Protein AF-A0A2V6K6H5-F1 (afdb_monomer)

Mean predicted aligned error: 18.15 Å

Solvent-accessible surface area (backbone atoms only — not comparable to full-atom values): 6017 Å² total; per-residue (Å²): 111,73,67,62,56,56,56,57,53,74,76,43,90,69,55,68,67,60,56,49,52,54,53,47,55,53,52,57,56,66,67,62,65,74,77,68,77,75,85,66,94,68,82,79,6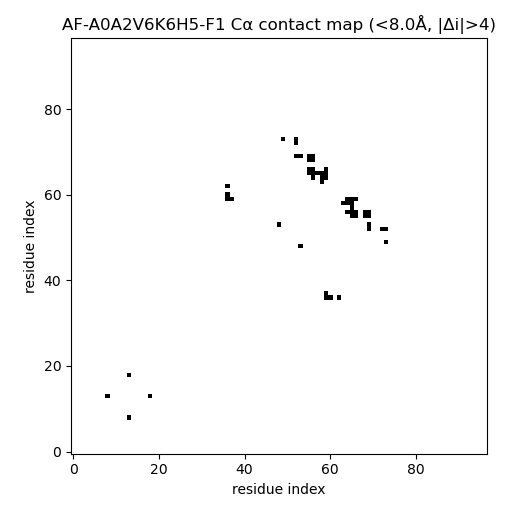8,92,54,98,67,63,73,86,48,56,68,40,44,58,38,42,82,78,74,47,63,10,66,60,51,29,55,51,50,53,51,51,50,54,53,50,54,52,50,50,51,54,51,49,53,57,60,72,61,51,84,91,125

Structure (mmCIF, N/CA/C/O backbone):
data_AF-A0A2V6K6H5-F1
#
_entry.id   AF-A0A2V6K6H5-F1
#
loop_
_atom_site.group_PDB
_atom_site.id
_atom_site.type_symbol
_atom_site.label_atom_id
_atom_site.label_alt_id
_atom_site.label_comp_id
_atom_site.label_asym_id
_atom_site.label_entity_id
_atom_site.label_seq_id
_atom_site.pdbx_PDB_ins_code
_atom_site.Cartn_x
_atom_site.Cartn_y
_atom_site.Cartn_z
_atom_site.occupancy
_atom_site.B_iso_or_equiv
_atom_site.auth_seq_id
_atom_site.auth_comp_id
_atom_site.auth_asym_id
_atom_site.auth_atom_id
_atom_site.pdbx_PDB_model_num
ATOM 1 N N . MET A 1 1 ? 31.851 15.303 -32.098 1.00 52.19 1 MET A N 1
ATOM 2 C CA . MET A 1 1 ? 32.358 13.975 -31.676 1.00 52.19 1 MET A CA 1
ATOM 3 C C . MET A 1 1 ? 31.629 12.816 -32.350 1.00 52.19 1 MET A C 1
ATOM 5 O O . MET A 1 1 ? 32.297 12.043 -33.018 1.00 52.19 1 MET A O 1
ATOM 9 N N . ALA A 1 2 ? 30.293 12.725 -32.281 1.00 53.09 2 ALA A N 1
ATOM 10 C CA . ALA A 1 2 ? 29.533 11.664 -32.967 1.00 53.09 2 ALA A CA 1
ATOM 11 C C . ALA A 1 2 ? 29.748 11.628 -34.497 1.00 53.09 2 ALA A C 1
ATOM 13 O O . ALA A 1 2 ? 29.896 10.561 -35.083 1.00 53.09 2 ALA A O 1
ATOM 14 N N . TYR A 1 3 ? 29.850 12.801 -35.129 1.00 56.53 3 TYR A N 1
ATOM 15 C CA . TYR A 1 3 ? 30.045 12.918 -36.578 1.00 56.53 3 TYR A CA 1
ATOM 16 C C . TYR A 1 3 ? 31.408 12.381 -37.052 1.00 56.53 3 TYR A C 1
ATOM 18 O O . TYR A 1 3 ? 31.486 11.687 -38.059 1.00 56.53 3 TYR A O 1
ATOM 26 N N . LEU A 1 4 ? 32.480 12.624 -36.286 1.00 56.84 4 LEU A N 1
ATOM 27 C CA . LEU A 1 4 ? 33.817 12.092 -36.587 1.00 56.84 4 LEU A CA 1
ATOM 28 C C . LEU A 1 4 ? 33.863 10.559 -36.456 1.00 56.84 4 LEU A C 1
ATOM 30 O O . LEU A 1 4 ? 34.566 9.890 -37.209 1.00 56.84 4 LEU A O 1
ATOM 34 N N . PHE A 1 5 ? 33.101 10.014 -35.505 1.00 58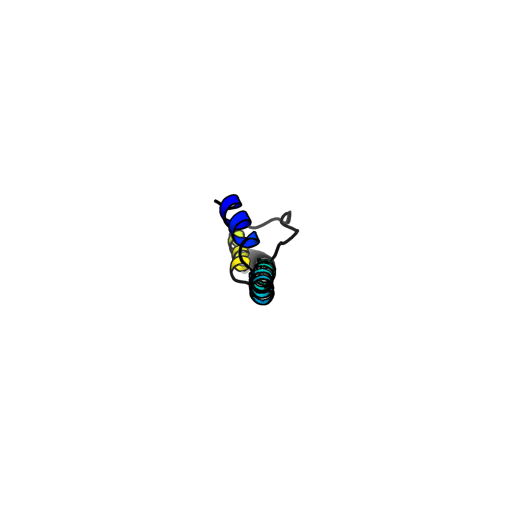.84 5 PHE A N 1
ATOM 35 C CA . PHE A 1 5 ? 33.008 8.576 -35.258 1.00 58.84 5 PHE A CA 1
ATOM 36 C C . PHE A 1 5 ? 32.303 7.848 -36.413 1.00 58.84 5 PHE A C 1
ATOM 38 O O . PHE A 1 5 ? 32.756 6.792 -36.844 1.00 58.84 5 PHE A O 1
ATOM 45 N N . LEU A 1 6 ? 31.242 8.454 -36.961 1.00 56.78 6 LEU A N 1
ATOM 46 C CA . LEU A 1 6 ? 30.507 7.934 -38.118 1.00 56.78 6 LEU A CA 1
ATOM 47 C C . LEU A 1 6 ? 31.359 7.919 -39.396 1.00 56.78 6 LEU A C 1
ATOM 49 O O . LEU A 1 6 ? 31.355 6.925 -40.118 1.00 56.78 6 LEU A O 1
ATOM 53 N N . VAL A 1 7 ? 32.132 8.980 -39.650 1.00 57.69 7 VAL A N 1
ATOM 54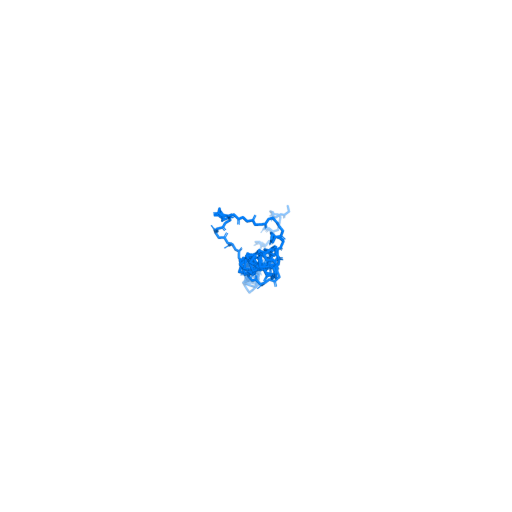 C CA . VAL A 1 7 ? 32.958 9.094 -40.867 1.00 57.69 7 VAL A CA 1
ATOM 55 C C . VAL A 1 7 ? 34.097 8.065 -40.887 1.00 57.69 7 VAL A C 1
ATOM 57 O O . VAL A 1 7 ? 34.310 7.418 -41.910 1.00 57.69 7 VAL A O 1
ATOM 60 N N . ARG A 1 8 ? 34.791 7.823 -39.761 1.00 56.28 8 ARG A N 1
ATOM 61 C CA . ARG A 1 8 ? 35.871 6.808 -39.713 1.00 56.28 8 ARG A CA 1
ATOM 62 C C . ARG A 1 8 ? 35.369 5.368 -39.840 1.00 56.28 8 ARG A C 1
ATOM 64 O O . ARG A 1 8 ? 36.119 4.502 -40.289 1.00 56.28 8 ARG A O 1
ATOM 71 N N . PHE A 1 9 ? 34.119 5.112 -39.458 1.00 55.34 9 PHE A N 1
ATOM 72 C CA . PHE A 1 9 ? 33.501 3.790 -39.551 1.00 55.34 9 PHE A CA 1
ATOM 73 C C . PHE A 1 9 ? 33.222 3.375 -41.004 1.00 55.34 9 PHE A C 1
ATOM 75 O O . PHE A 1 9 ? 33.283 2.193 -41.317 1.00 55.34 9 PHE A O 1
ATOM 82 N N . MET A 1 10 ? 32.960 4.335 -41.901 1.00 57.16 10 MET A N 1
ATOM 83 C CA . MET A 1 10 ? 32.725 4.065 -43.328 1.00 57.16 10 MET A CA 1
ATOM 84 C C . MET A 1 10 ? 34.008 3.746 -44.112 1.00 57.16 10 MET A C 1
ATOM 86 O O . MET A 1 10 ? 33.943 3.038 -45.113 1.00 57.16 10 MET A O 1
ATOM 90 N N . GLU A 1 11 ? 35.172 4.232 -43.667 1.00 59.47 11 GLU A N 1
ATOM 91 C CA . GLU A 1 11 ? 36.468 3.917 -44.296 1.00 59.47 11 GLU A CA 1
ATOM 92 C C . GLU A 1 11 ? 37.036 2.559 -43.867 1.00 59.47 11 GLU A C 1
ATOM 94 O O . GLU A 1 11 ? 37.857 1.961 -44.565 1.00 59.47 11 GLU A O 1
ATOM 99 N N . THR A 1 12 ? 36.611 2.048 -42.712 1.00 60.81 12 THR A N 1
ATOM 100 C CA . THR A 1 12 ? 37.066 0.757 -42.202 1.00 60.81 12 THR A CA 1
ATOM 101 C C . THR A 1 12 ? 36.106 -0.340 -42.645 1.00 60.81 12 THR A C 1
ATOM 103 O O . THR A 1 12 ? 34.895 -0.230 -42.488 1.00 60.81 12 THR A O 1
ATOM 106 N N . LYS A 1 13 ? 36.638 -1.443 -43.188 1.00 68.38 13 LYS A N 1
ATOM 107 C CA . LYS A 1 13 ? 35.869 -2.672 -43.450 1.00 68.38 13 LYS A CA 1
ATOM 108 C C . LYS A 1 13 ? 35.505 -3.321 -42.117 1.00 68.38 13 LYS A C 1
ATOM 110 O O . LYS A 1 13 ? 36.093 -4.324 -41.719 1.00 68.38 13 LYS A O 1
ATOM 115 N N . VAL A 1 14 ? 34.585 -2.701 -41.386 1.00 65.94 14 VAL A N 1
ATOM 116 C CA . VAL A 1 14 ? 34.131 -3.214 -40.104 1.00 65.94 14 VAL A CA 1
ATOM 117 C C . VAL A 1 14 ? 33.401 -4.525 -40.380 1.00 65.94 14 VAL A C 1
ATOM 119 O O . VAL A 1 14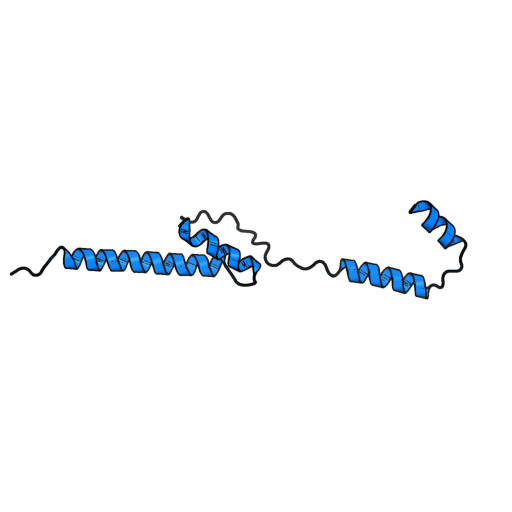 ? 32.455 -4.548 -41.172 1.00 65.94 14 VAL A O 1
ATOM 122 N N . PRO A 1 15 ? 33.838 -5.643 -39.778 1.00 76.12 15 PRO A N 1
ATOM 123 C CA . PRO A 1 15 ? 33.204 -6.920 -40.031 1.00 76.12 15 PRO A CA 1
ATOM 124 C C . PRO A 1 15 ? 31.752 -6.843 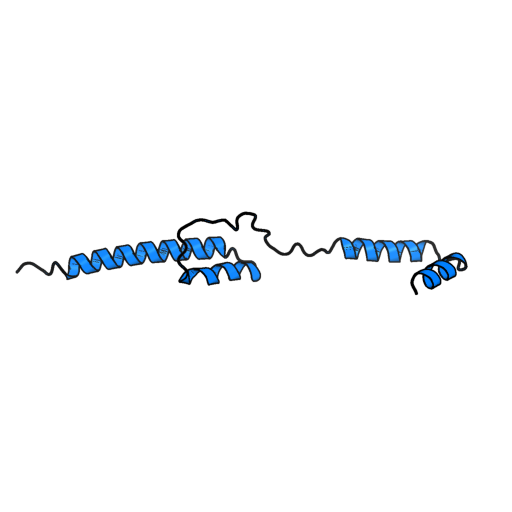-39.566 1.00 76.12 15 PRO A C 1
ATOM 126 O O . PRO A 1 15 ? 31.470 -6.402 -38.452 1.00 76.12 15 PRO A O 1
ATOM 129 N N . LEU A 1 16 ? 30.833 -7.324 -40.404 1.00 73.50 16 LEU A N 1
ATOM 130 C CA . LEU A 1 16 ? 29.388 -7.329 -40.140 1.00 73.50 16 LEU A CA 1
ATOM 131 C C . LEU A 1 16 ? 29.043 -7.920 -38.760 1.00 73.50 16 LEU A C 1
ATOM 133 O O . LEU A 1 16 ? 28.099 -7.489 -38.105 1.00 73.50 16 LEU A O 1
ATOM 137 N N . ARG A 1 17 ? 29.864 -8.864 -38.280 1.00 76.44 17 ARG A N 1
ATOM 138 C CA . ARG A 1 17 ? 29.757 -9.449 -36.937 1.00 76.44 17 ARG A CA 1
ATOM 139 C C . ARG A 1 17 ? 29.908 -8.419 -35.816 1.00 76.44 17 ARG A C 1
ATOM 141 O O . ARG A 1 17 ? 29.172 -8.496 -34.842 1.00 76.44 17 ARG A O 1
ATOM 148 N N . LEU A 1 18 ? 30.819 -7.454 -35.946 1.00 79.44 18 LEU A N 1
ATOM 149 C CA . LEU A 1 18 ? 31.019 -6.406 -34.942 1.00 79.44 18 LEU A CA 1
ATOM 150 C C . LEU A 1 18 ? 29.799 -5.478 -34.876 1.00 79.44 18 LEU A C 1
ATOM 152 O O . LEU A 1 18 ? 29.322 -5.169 -33.789 1.00 79.44 18 LEU A O 1
ATOM 156 N N . VAL A 1 19 ? 29.253 -5.103 -36.037 1.00 81.19 19 VAL A N 1
ATOM 157 C CA . VAL A 1 19 ? 28.016 -4.309 -36.133 1.00 81.19 19 VAL A CA 1
ATOM 158 C C . VAL A 1 19 ? 26.856 -5.048 -35.467 1.00 81.19 19 VAL A C 1
ATOM 160 O O . VAL A 1 19 ? 26.146 -4.466 -34.651 1.00 81.19 19 VAL A O 1
ATOM 163 N N . ALA A 1 20 ? 26.699 -6.343 -35.759 1.00 82.31 20 ALA A N 1
ATOM 164 C CA . ALA A 1 20 ? 25.645 -7.171 -35.181 1.00 82.31 20 ALA A CA 1
ATOM 165 C C . ALA A 1 20 ? 25.755 -7.278 -33.652 1.00 82.31 20 ALA A C 1
ATOM 167 O O . ALA A 1 20 ? 24.739 -7.195 -32.964 1.00 82.31 20 ALA A O 1
ATOM 168 N N . VAL A 1 21 ? 26.970 -7.412 -33.108 1.00 86.62 21 VAL A N 1
ATOM 169 C CA . VAL A 1 21 ? 27.200 -7.458 -31.655 1.00 86.62 21 VAL A CA 1
ATOM 170 C C . VAL A 1 21 ? 26.836 -6.128 -30.999 1.00 86.62 21 VAL A C 1
ATOM 172 O O . VAL A 1 21 ? 26.091 -6.135 -30.025 1.00 86.62 21 VAL A O 1
ATOM 175 N N . ILE A 1 22 ? 27.294 -4.996 -31.545 1.00 84.38 22 ILE 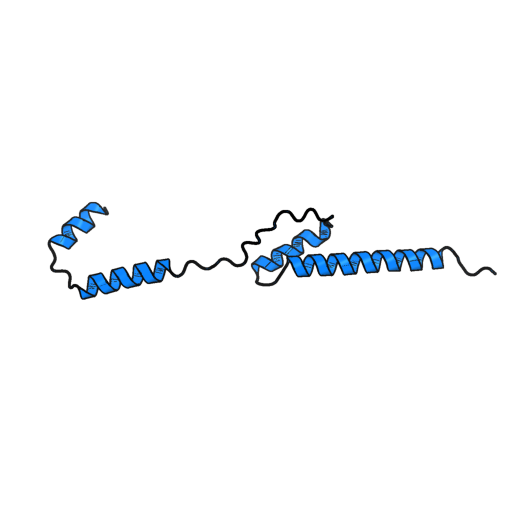A N 1
ATOM 176 C CA . ILE A 1 22 ? 26.988 -3.661 -31.002 1.00 84.38 22 ILE A CA 1
ATOM 177 C C . ILE A 1 22 ? 25.481 -3.383 -31.058 1.00 84.38 22 ILE A C 1
ATOM 179 O O . ILE A 1 22 ? 24.892 -2.888 -30.103 1.00 84.38 22 ILE A O 1
ATOM 183 N N . PHE A 1 23 ? 24.832 -3.726 -32.169 1.00 80.81 23 PHE A N 1
ATOM 184 C CA . PHE A 1 23 ? 23.396 -3.521 -32.311 1.00 80.81 23 PHE A CA 1
ATOM 185 C C . PHE A 1 23 ? 22.600 -4.404 -31.343 1.00 80.81 23 PHE A C 1
ATOM 187 O O . PHE A 1 23 ? 21.657 -3.937 -30.707 1.00 80.81 23 PHE A O 1
ATOM 194 N N . SER A 1 24 ? 23.030 -5.657 -31.165 1.00 79.62 24 SER A N 1
ATOM 195 C CA . SER A 1 24 ? 22.433 -6.572 -30.192 1.00 79.62 24 SER A CA 1
ATOM 196 C C . SER A 1 24 ? 22.584 -6.039 -28.769 1.00 79.62 24 SER A C 1
ATOM 198 O O . SER A 1 24 ? 21.602 -5.985 -28.041 1.00 79.62 24 SER A O 1
ATOM 200 N N . THR A 1 25 ? 23.769 -5.579 -28.358 1.00 78.81 25 THR A N 1
ATOM 201 C CA . THR A 1 25 ? 23.973 -5.059 -26.995 1.00 78.81 25 THR A CA 1
ATOM 202 C C . THR A 1 25 ? 23.151 -3.800 -26.720 1.00 78.81 25 THR A C 1
ATOM 204 O O . THR A 1 25 ? 22.593 -3.672 -25.631 1.00 78.81 25 THR A O 1
ATOM 207 N N . VAL A 1 26 ? 22.997 -2.907 -27.704 1.00 79.12 26 VAL A N 1
ATOM 208 C CA . VAL A 1 26 ? 22.132 -1.720 -27.590 1.00 79.12 26 VAL A CA 1
ATOM 209 C C . VAL A 1 26 ? 20.653 -2.113 -27.482 1.00 79.12 26 VAL A C 1
ATOM 211 O O . VAL A 1 26 ? 19.953 -1.616 -26.598 1.00 79.12 26 VAL A O 1
ATOM 214 N N . LEU A 1 27 ? 20.177 -3.045 -28.316 1.00 74.38 27 LEU A N 1
ATOM 215 C CA . LEU A 1 27 ? 18.799 -3.545 -28.250 1.00 74.38 27 LEU A CA 1
ATOM 216 C C . LEU A 1 27 ? 18.506 -4.250 -26.921 1.00 74.38 27 LEU A C 1
ATOM 218 O O . LEU A 1 27 ? 17.498 -3.947 -26.281 1.00 74.38 27 LEU A O 1
ATOM 222 N N . LEU A 1 28 ? 19.401 -5.131 -26.463 1.00 70.81 28 LEU A N 1
ATOM 223 C CA . LEU A 1 28 ? 19.268 -5.801 -25.168 1.00 70.81 28 LEU A CA 1
ATOM 224 C C . LEU A 1 28 ? 19.286 -4.797 -24.003 1.00 70.81 28 LEU A C 1
ATOM 226 O O . LEU A 1 28 ? 18.550 -4.978 -23.035 1.00 70.81 28 LEU A O 1
ATOM 230 N N . SER A 1 29 ? 20.063 -3.714 -24.103 1.00 64.12 29 SER A N 1
ATOM 231 C CA . SER A 1 29 ? 20.074 -2.647 -23.096 1.00 64.12 29 SER A CA 1
ATOM 232 C C . SER A 1 29 ? 18.755 -1.862 -23.061 1.00 64.12 29 SER A C 1
ATOM 234 O O . SER A 1 29 ? 18.271 -1.549 -21.974 1.00 64.12 29 SER A O 1
ATOM 236 N N . SER A 1 30 ? 18.115 -1.621 -24.213 1.00 61.25 30 SER A N 1
ATOM 237 C CA . SER A 1 30 ? 16.798 -0.960 -24.280 1.00 61.25 30 SER A CA 1
ATOM 238 C C . SER A 1 30 ? 15.639 -1.819 -23.746 1.00 61.25 30 SER A C 1
ATOM 240 O O . SER A 1 30 ? 14.640 -1.282 -23.271 1.00 61.25 30 SER A O 1
ATOM 242 N N . GLY A 1 31 ? 15.788 -3.151 -23.769 1.00 56.94 31 GLY A N 1
ATOM 243 C CA . GLY A 1 31 ? 14.804 -4.112 -23.253 1.00 56.94 31 GLY A CA 1
ATOM 244 C C . GLY A 1 31 ? 14.825 -4.295 -21.732 1.00 56.94 31 GLY A C 1
ATOM 245 O O . GLY A 1 31 ? 13.868 -4.815 -21.165 1.00 56.94 31 GLY A O 1
ATOM 246 N N . CYS A 1 32 ? 15.875 -3.822 -21.056 1.00 61.94 32 CYS A N 1
ATOM 247 C CA . CYS A 1 32 ? 15.964 -3.771 -19.598 1.00 61.94 32 CYS A CA 1
ATOM 248 C C . CYS A 1 32 ? 15.531 -2.395 -19.066 1.00 61.94 32 CYS A C 1
ATOM 250 O O . CYS A 1 32 ? 16.136 -1.846 -18.145 1.00 61.94 32 CYS A O 1
ATOM 252 N N . GLN A 1 33 ? 14.443 -1.828 -19.601 1.00 57.84 33 GLN A N 1
ATOM 253 C CA . GLN A 1 33 ? 13.662 -0.921 -18.769 1.00 57.84 33 GLN A CA 1
ATOM 254 C C . GLN A 1 33 ? 13.080 -1.763 -17.644 1.00 57.84 33 GLN A C 1
ATOM 256 O O . GLN A 1 33 ? 12.104 -2.495 -17.819 1.00 57.84 33 GLN A O 1
ATOM 261 N N . LYS A 1 34 ? 13.724 -1.676 -16.478 1.00 57.66 34 LYS A N 1
ATOM 262 C CA . LYS A 1 34 ? 13.143 -2.093 -15.211 1.00 57.66 34 LYS A CA 1
ATOM 263 C C . LYS A 1 34 ? 11.715 -1.559 -15.202 1.00 57.66 34 LYS A C 1
ATOM 265 O O . LYS A 1 34 ? 11.507 -0.348 -15.158 1.00 57.66 34 LYS A O 1
ATOM 270 N N . LYS A 1 35 ? 10.739 -2.467 -15.297 1.00 56.97 35 LYS A N 1
ATOM 271 C CA . LYS A 1 35 ? 9.363 -2.192 -14.897 1.00 56.97 35 LYS A CA 1
ATOM 272 C C . LYS A 1 35 ? 9.470 -1.798 -13.436 1.00 56.97 35 LYS A C 1
ATOM 274 O O . LYS A 1 35 ? 9.540 -2.658 -12.561 1.00 56.97 35 LYS A O 1
ATOM 279 N N . ASN A 1 36 ? 9.617 -0.501 -13.193 1.00 54.94 36 ASN A N 1
ATOM 280 C CA . ASN A 1 36 ? 9.459 0.045 -11.868 1.00 54.94 36 ASN A CA 1
ATOM 281 C C . ASN A 1 36 ? 8.081 -0.425 -11.420 1.00 54.94 36 ASN A C 1
ATOM 283 O O . ASN A 1 36 ? 7.088 -0.270 -12.136 1.00 54.94 36 ASN A O 1
ATOM 287 N N . ALA A 1 37 ? 8.092 -1.155 -10.315 1.00 55.50 37 ALA A N 1
ATOM 288 C CA . ALA A 1 37 ? 6.916 -1.747 -9.734 1.00 55.50 37 ALA A CA 1
ATOM 289 C C . ALA A 1 37 ? 5.811 -0.686 -9.604 1.00 55.50 37 ALA A C 1
ATOM 291 O O . ALA A 1 37 ? 6.073 0.452 -9.223 1.00 55.50 37 ALA A O 1
ATOM 292 N N . ALA A 1 38 ? 4.596 -1.103 -9.958 1.00 56.22 38 ALA A N 1
ATOM 293 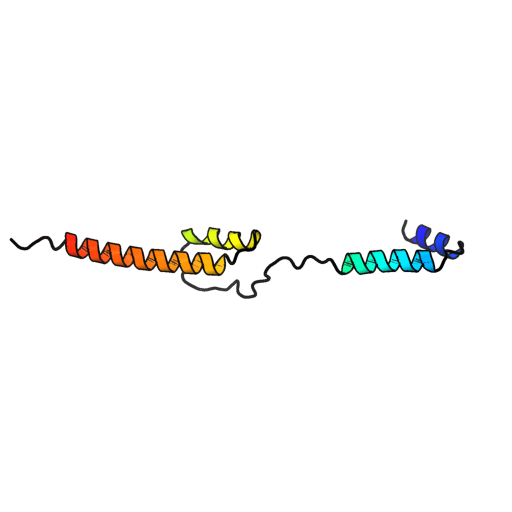C CA . ALA A 1 38 ? 3.328 -0.437 -9.689 1.00 56.22 38 ALA A CA 1
ATOM 294 C C . ALA A 1 38 ? 3.224 1.047 -10.103 1.00 56.22 38 ALA A C 1
ATOM 296 O O . ALA A 1 38 ? 3.173 1.948 -9.271 1.00 56.22 38 ALA A O 1
ATOM 297 N N . THR A 1 39 ? 2.981 1.302 -11.393 1.00 48.59 39 THR A N 1
ATOM 298 C CA . THR A 1 39 ? 2.017 2.361 -11.731 1.00 48.59 39 THR A CA 1
ATOM 299 C C . THR A 1 39 ? 0.670 1.926 -11.155 1.00 48.59 39 THR A C 1
ATOM 301 O O . THR A 1 39 ? 0.004 1.068 -11.727 1.00 48.59 39 THR A O 1
ATOM 304 N N . ASN A 1 40 ? 0.300 2.461 -9.991 1.00 51.72 40 ASN A N 1
ATOM 305 C CA . ASN A 1 40 ? -1.066 2.399 -9.484 1.00 51.72 40 ASN A CA 1
ATOM 306 C C . ASN A 1 40 ? -1.869 3.494 -10.214 1.00 51.72 40 ASN A C 1
ATOM 308 O O . ASN A 1 40 ? -1.646 4.671 -9.932 1.00 51.72 40 ASN A O 1
ATOM 312 N N . PRO A 1 41 ? -2.774 3.159 -11.154 1.00 49.75 41 PRO A N 1
ATOM 313 C CA . PRO A 1 41 ? -3.563 4.157 -11.876 1.00 49.75 41 PRO A CA 1
ATOM 314 C C . PRO A 1 41 ? -4.659 4.811 -11.011 1.00 49.75 41 PRO A C 1
ATOM 316 O O . PRO A 1 41 ? -5.467 5.566 -11.532 1.00 49.75 41 PRO A O 1
ATOM 319 N N . ASN A 1 42 ? -4.695 4.549 -9.700 1.00 47.31 42 ASN A N 1
ATOM 320 C CA . ASN A 1 42 ? -5.661 5.109 -8.760 1.00 47.31 42 ASN A CA 1
ATOM 321 C C . ASN A 1 42 ? -4.942 5.786 -7.581 1.00 47.31 42 ASN A C 1
ATOM 323 O O . ASN A 1 42 ? -4.943 5.284 -6.457 1.00 47.31 42 ASN A O 1
ATOM 327 N N . SER A 1 43 ? -4.326 6.947 -7.821 1.00 50.56 43 SER A N 1
ATOM 328 C CA . SER A 1 43 ? -3.934 7.856 -6.731 1.00 50.56 43 SER A CA 1
ATOM 329 C C . SER A 1 43 ? -5.116 8.677 -6.194 1.00 50.56 43 SER A C 1
ATOM 331 O O . SER A 1 43 ? -5.009 9.270 -5.123 1.00 50.56 43 SER A O 1
ATOM 333 N N . GLU A 1 44 ? -6.275 8.651 -6.857 1.00 48.03 44 GLU A N 1
ATOM 334 C CA . GLU A 1 44 ? -7.512 9.250 -6.351 1.00 48.03 44 GLU A CA 1
ATOM 335 C C . GLU A 1 44 ? -8.326 8.263 -5.501 1.00 48.03 44 GLU A C 1
ATOM 337 O O . GLU A 1 44 ? -9.499 7.998 -5.757 1.00 48.03 44 GLU A O 1
ATOM 342 N N . SER A 1 45 ? -7.744 7.730 -4.421 1.00 44.91 45 SER A N 1
ATOM 343 C CA . SER A 1 45 ? -8.590 7.225 -3.336 1.00 44.91 45 SER A CA 1
ATOM 344 C C . SER A 1 45 ? -9.052 8.416 -2.496 1.00 44.91 45 SER A C 1
ATOM 346 O O . SER A 1 45 ? -8.474 8.714 -1.450 1.00 44.91 45 SER A O 1
ATOM 348 N N . LYS A 1 46 ? -10.119 9.088 -2.945 1.00 46.09 46 LYS A N 1
ATOM 349 C CA . LYS A 1 46 ? -11.063 9.786 -2.057 1.00 46.09 46 LYS A CA 1
ATOM 350 C C . LYS A 1 46 ? -11.715 8.742 -1.138 1.00 46.09 46 LYS A C 1
ATOM 352 O O . LYS A 1 46 ? -12.876 8.390 -1.284 1.00 46.09 46 LYS A O 1
ATOM 357 N N . SER A 1 47 ? -10.944 8.172 -0.228 1.00 49.88 47 SER A N 1
ATOM 358 C CA . SER A 1 47 ? -11.466 7.474 0.939 1.00 49.88 47 SER A CA 1
ATOM 359 C C . SER A 1 47 ? -10.929 8.241 2.124 1.00 49.88 47 SER A C 1
ATOM 361 O O . SER A 1 47 ? -9.736 8.538 2.130 1.00 49.88 47 SER A O 1
ATOM 363 N N . GLU A 1 48 ? -11.785 8.601 3.073 1.00 54.34 48 GLU A N 1
ATOM 364 C CA . GLU A 1 48 ? -11.411 9.150 4.378 1.00 54.34 48 GLU A CA 1
ATOM 365 C C . GLU A 1 48 ? -10.166 8.426 4.898 1.00 54.34 48 GLU A C 1
ATOM 367 O O . GLU A 1 48 ? -10.219 7.273 5.316 1.00 54.34 48 GLU A O 1
ATOM 372 N N . THR A 1 49 ? -9.001 9.046 4.727 1.00 57.59 49 THR A N 1
ATOM 373 C CA . THR A 1 49 ? -7.728 8.377 4.978 1.00 57.59 49 THR A CA 1
ATOM 374 C C . THR A 1 49 ? -7.214 8.910 6.298 1.00 57.59 49 THR A C 1
ATOM 376 O O . THR A 1 49 ? -6.932 10.104 6.407 1.00 57.59 49 THR A O 1
ATOM 379 N N . HIS A 1 50 ? -7.045 8.034 7.288 1.00 69.12 50 HIS A N 1
ATOM 380 C CA . HIS A 1 50 ? -6.309 8.389 8.493 1.00 69.12 50 HIS A CA 1
ATOM 381 C C . HIS A 1 50 ? -4.870 8.750 8.110 1.00 69.12 50 HIS A C 1
ATOM 383 O O . HIS A 1 50 ? -4.109 7.914 7.627 1.00 69.12 50 HIS A O 1
ATOM 389 N N . GLU A 1 51 ? -4.472 9.998 8.355 1.00 82.44 51 GLU A N 1
ATOM 390 C CA . GLU A 1 51 ? -3.128 10.492 8.025 1.00 82.44 51 GLU A CA 1
ATOM 391 C C . GLU A 1 51 ? -2.018 9.608 8.629 1.00 82.44 51 GLU A C 1
ATOM 393 O O . GLU A 1 51 ? -0.992 9.356 8.000 1.00 82.44 51 GLU A O 1
ATOM 398 N N . SER A 1 52 ? -2.287 9.034 9.805 1.00 87.31 52 SER A 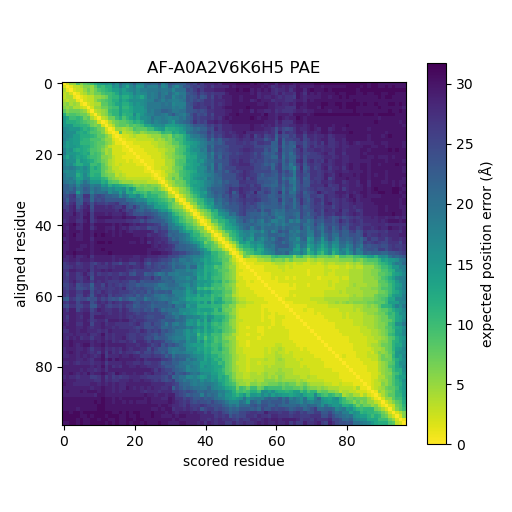N 1
ATOM 399 C CA . SER A 1 52 ? -1.391 8.134 10.536 1.00 87.31 52 SER A CA 1
ATOM 400 C C . SER A 1 52 ? -1.009 6.850 9.779 1.00 87.31 52 SER A C 1
ATOM 402 O O . SER A 1 52 ? 0.088 6.340 9.999 1.00 87.31 52 SER A O 1
ATOM 404 N N . THR A 1 53 ? -1.851 6.328 8.879 1.00 90.69 53 THR A N 1
ATOM 405 C CA . THR A 1 53 ? -1.572 5.092 8.113 1.00 90.69 53 THR A CA 1
ATOM 406 C C . THR A 1 53 ? -1.027 5.372 6.711 1.00 90.69 53 THR A C 1
ATOM 408 O O . THR A 1 53 ? -0.642 4.448 5.991 1.00 90.69 53 THR A O 1
ATOM 411 N N . LYS A 1 54 ? -0.897 6.651 6.324 1.00 89.44 54 LYS A N 1
ATOM 412 C CA . LYS A 1 54 ? -0.289 7.082 5.055 1.00 89.44 54 LYS A CA 1
ATOM 413 C C . LYS A 1 54 ? 1.112 6.491 4.812 1.00 89.44 54 LYS A C 1
ATOM 415 O O . LYS A 1 54 ? 1.335 6.059 3.678 1.00 89.44 54 LYS A O 1
ATOM 420 N N . PRO A 1 55 ? 2.018 6.391 5.811 1.00 93.50 55 PRO A N 1
ATOM 421 C CA . PRO A 1 55 ? 3.349 5.816 5.608 1.00 93.50 55 PRO A CA 1
ATOM 422 C C . PRO A 1 55 ? 3.347 4.347 5.161 1.00 93.50 55 PRO A C 1
ATOM 424 O O . PRO A 1 55 ? 4.299 3.919 4.519 1.00 93.50 55 PRO A O 1
ATOM 427 N N . LEU A 1 56 ? 2.280 3.577 5.421 1.00 93.06 56 LEU A N 1
ATOM 428 C CA . LEU A 1 56 ? 2.197 2.165 5.016 1.00 93.06 56 LEU A CA 1
ATOM 429 C C . LEU A 1 56 ? 2.183 1.971 3.495 1.00 93.06 56 LEU A C 1
ATOM 431 O O . LEU A 1 56 ? 2.578 0.913 3.014 1.00 93.06 56 LEU A O 1
ATOM 435 N N . GLN A 1 57 ? 1.801 2.995 2.725 1.00 91.69 57 GLN A N 1
ATOM 436 C CA . GLN A 1 57 ? 1.925 2.959 1.264 1.00 91.69 57 GLN A CA 1
ATOM 437 C C . GLN A 1 57 ? 3.385 2.895 0.801 1.00 91.69 57 GLN A C 1
ATOM 439 O O . GLN A 1 57 ? 3.657 2.351 -0.261 1.00 91.69 57 GLN A O 1
ATOM 444 N N . ALA A 1 58 ? 4.347 3.364 1.603 1.00 92.06 58 ALA A N 1
ATOM 445 C CA . ALA A 1 58 ? 5.763 3.266 1.254 1.00 92.06 58 ALA A CA 1
ATOM 446 C C . ALA A 1 58 ? 6.265 1.811 1.186 1.00 92.06 58 ALA A C 1
ATOM 448 O O . ALA A 1 58 ? 7.318 1.562 0.606 1.00 92.06 58 ALA A O 1
ATOM 449 N N . ALA A 1 59 ? 5.508 0.839 1.710 1.00 93.44 59 ALA A N 1
ATOM 450 C CA . ALA A 1 59 ? 5.811 -0.581 1.542 1.00 93.44 59 ALA A CA 1
ATOM 451 C C . ALA A 1 59 ? 5.762 -1.035 0.066 1.00 93.44 59 ALA A C 1
ATOM 453 O O . ALA A 1 59 ? 6.420 -2.017 -0.285 1.00 93.44 59 ALA A O 1
ATOM 454 N N . ASP A 1 60 ? 5.071 -0.284 -0.806 1.00 92.31 60 ASP A N 1
ATOM 455 C CA . ASP A 1 60 ? 5.104 -0.483 -2.263 1.00 92.31 60 ASP A CA 1
ATOM 456 C C . ASP A 1 60 ? 6.534 -0.350 -2.824 1.00 92.31 60 ASP A C 1
ATOM 458 O O . ASP A 1 60 ? 6.909 -1.060 -3.758 1.00 92.31 60 ASP A O 1
ATOM 462 N N . LEU A 1 61 ? 7.381 0.486 -2.206 1.00 93.06 61 LEU A N 1
ATOM 463 C CA . LEU A 1 61 ? 8.772 0.703 -2.631 1.00 93.06 61 LEU A CA 1
ATOM 464 C C . LEU A 1 61 ? 9.664 -0.525 -2.428 1.00 93.06 61 LEU A C 1
ATOM 466 O O . LEU A 1 61 ? 10.696 -0.651 -3.085 1.00 93.06 61 LEU A O 1
ATOM 470 N N . VAL A 1 62 ? 9.277 -1.419 -1.518 1.00 92.38 62 VAL A N 1
ATOM 471 C CA . VAL A 1 62 ? 10.033 -2.635 -1.190 1.00 92.38 62 VAL A CA 1
ATOM 472 C C . VAL A 1 62 ? 9.303 -3.910 -1.631 1.00 92.38 62 VAL A C 1
ATOM 474 O O . VAL A 1 62 ? 9.694 -5.008 -1.248 1.00 92.38 62 VAL A O 1
ATOM 477 N N . GLY A 1 63 ? 8.279 -3.773 -2.487 1.00 91.06 63 GLY A N 1
ATOM 478 C CA . GLY A 1 63 ? 7.624 -4.887 -3.182 1.00 91.06 63 GLY A CA 1
ATOM 479 C C . GLY A 1 63 ? 6.398 -5.488 -2.488 1.00 91.06 63 GLY A C 1
ATOM 480 O O . GLY A 1 63 ? 5.857 -6.475 -2.984 1.00 91.06 63 GLY A O 1
ATOM 481 N N . TYR A 1 64 ? 5.931 -4.912 -1.378 1.00 94.12 64 TYR A N 1
ATOM 482 C CA . TYR A 1 64 ? 4.644 -5.284 -0.775 1.00 94.12 64 TYR A CA 1
ATOM 483 C C . TYR A 1 64 ? 3.504 -4.460 -1.372 1.00 94.12 64 TYR A C 1
ATOM 485 O O . TYR A 1 64 ? 3.740 -3.488 -2.071 1.00 94.12 64 TYR A O 1
ATOM 493 N N . ASN A 1 65 ? 2.255 -4.826 -1.072 1.00 93.75 65 ASN A N 1
ATOM 494 C CA . ASN A 1 65 ? 1.091 -4.017 -1.434 1.00 93.75 65 ASN A CA 1
ATOM 495 C C . ASN A 1 65 ? 0.701 -3.089 -0.270 1.00 93.75 65 ASN A C 1
ATOM 497 O O . ASN A 1 65 ? -0.171 -3.407 0.544 1.00 93.75 65 ASN A O 1
ATOM 501 N N . GLY A 1 66 ? 1.358 -1.937 -0.192 1.00 93.75 66 GLY A N 1
ATOM 502 C CA . GLY A 1 66 ? 1.149 -0.891 0.805 1.00 93.75 66 GLY A CA 1
ATOM 503 C C . GLY A 1 66 ? -0.289 -0.373 0.861 1.00 93.75 66 GLY A C 1
ATOM 504 O O . GLY A 1 66 ? -0.781 -0.031 1.937 1.00 93.75 66 GLY A O 1
ATOM 505 N N . THR A 1 67 ? -1.020 -0.400 -0.257 1.00 92.00 67 THR A N 1
ATOM 506 C CA . THR A 1 67 ? -2.453 -0.055 -0.281 1.00 92.00 67 THR A CA 1
ATOM 507 C C . THR A 1 67 ? -3.298 -1.057 0.511 1.00 92.00 67 THR A C 1
ATOM 509 O O . THR A 1 67 ? -4.179 -0.656 1.276 1.00 92.00 67 THR A O 1
ATOM 512 N N . ILE A 1 68 ? -3.036 -2.359 0.353 1.00 94.38 68 ILE A N 1
ATOM 513 C CA . ILE A 1 68 ? -3.725 -3.415 1.108 1.00 94.38 68 ILE A CA 1
ATOM 514 C C . ILE A 1 68 ? -3.333 -3.367 2.585 1.00 94.38 68 ILE A C 1
ATOM 516 O O . ILE A 1 68 ? -4.213 -3.475 3.442 1.00 94.38 68 ILE A O 1
ATOM 520 N N . LEU A 1 69 ? -2.049 -3.139 2.890 1.00 93.94 69 LEU A N 1
ATOM 521 C CA . LEU A 1 69 ? -1.583 -2.954 4.267 1.00 93.94 69 LEU A CA 1
ATOM 522 C C . LEU A 1 69 ? -2.318 -1.789 4.937 1.00 93.94 69 LEU A C 1
ATOM 524 O O . LEU A 1 69 ? -2.900 -1.971 6.004 1.00 93.94 69 LEU A O 1
ATOM 528 N N . ARG A 1 70 ? -2.361 -0.623 4.281 1.00 92.50 70 ARG A N 1
ATOM 529 C CA . ARG A 1 70 ? -3.054 0.568 4.787 1.00 92.50 70 ARG A CA 1
ATOM 530 C C . ARG A 1 70 ? -4.527 0.280 5.090 1.00 92.50 70 ARG A C 1
ATOM 532 O O . ARG A 1 70 ? -4.947 0.449 6.229 1.00 92.50 70 ARG A O 1
ATOM 539 N N . LYS A 1 71 ? -5.280 -0.256 4.118 1.00 92.25 71 LYS A N 1
ATOM 540 C CA . LYS A 1 71 ? -6.705 -0.614 4.295 1.00 92.25 71 LYS A CA 1
ATOM 541 C C . LYS A 1 71 ? -6.935 -1.594 5.444 1.00 92.25 71 LYS A C 1
ATOM 543 O O . LYS A 1 71 ? -7.932 -1.500 6.156 1.00 92.25 71 LYS A O 1
ATOM 548 N N . THR A 1 72 ? -6.032 -2.557 5.604 1.00 94.44 72 THR A N 1
ATOM 549 C CA . THR A 1 72 ? -6.135 -3.568 6.660 1.00 94.44 72 THR A CA 1
ATOM 550 C C . THR A 1 72 ? -5.956 -2.934 8.033 1.00 94.44 72 THR A C 1
ATOM 552 O O . THR A 1 72 ? -6.766 -3.181 8.924 1.00 94.44 72 THR A O 1
ATOM 555 N N . VAL A 1 73 ? -4.942 -2.080 8.188 1.00 94.06 73 VAL A N 1
ATOM 556 C CA . VAL A 1 73 ? -4.684 -1.365 9.443 1.00 94.06 73 VAL A CA 1
ATOM 557 C C . VAL A 1 73 ? -5.821 -0.399 9.770 1.00 94.06 73 VAL A C 1
ATOM 559 O O . VAL A 1 73 ? -6.287 -0.403 10.907 1.00 94.06 73 VAL A O 1
ATOM 562 N N . ASP A 1 74 ? -6.334 0.350 8.789 1.00 93.12 74 ASP A N 1
ATOM 563 C CA . ASP A 1 74 ? -7.479 1.250 8.987 1.00 93.12 74 ASP A CA 1
ATOM 564 C C . ASP A 1 74 ? -8.711 0.487 9.503 1.00 93.12 74 ASP A C 1
ATOM 566 O O . ASP A 1 74 ? -9.351 0.906 10.468 1.00 93.12 74 ASP A O 1
ATOM 570 N N . ARG A 1 75 ? -9.007 -0.688 8.925 1.00 93.31 75 ARG A N 1
ATOM 571 C CA . ARG A 1 75 ? -10.123 -1.537 9.369 1.00 93.31 75 ARG A CA 1
ATOM 572 C C . ARG A 1 75 ? -9.933 -2.051 10.796 1.00 93.31 75 ARG A C 1
ATOM 574 O O . ARG A 1 75 ? -10.890 -2.059 11.570 1.00 93.31 75 ARG A O 1
ATOM 581 N N . ILE A 1 76 ? -8.725 -2.505 11.137 1.00 93.88 76 ILE A N 1
ATOM 582 C CA . ILE A 1 76 ? -8.409 -2.994 12.487 1.00 93.88 76 ILE A CA 1
ATOM 583 C C . ILE A 1 76 ? -8.579 -1.861 13.496 1.00 93.88 76 ILE A C 1
ATOM 585 O O . ILE A 1 76 ? -9.260 -2.047 14.500 1.00 93.88 76 ILE A O 1
ATOM 589 N N . LYS A 1 77 ? -8.025 -0.682 13.200 1.00 91.88 77 LYS A N 1
ATOM 590 C CA . LYS A 1 77 ? -8.122 0.486 14.072 1.00 91.88 77 LYS A CA 1
ATOM 591 C C . LYS A 1 77 ? -9.574 0.909 14.287 1.00 91.88 77 LYS A C 1
ATOM 593 O O . LYS A 1 77 ? -9.994 1.011 15.430 1.00 91.88 77 LYS A O 1
ATOM 598 N N . GLY A 1 78 ? -10.368 1.030 13.221 1.00 90.94 78 GLY A N 1
ATOM 599 C CA . GLY A 1 78 ? -11.791 1.365 13.346 1.00 90.94 78 GLY A CA 1
ATOM 600 C C . GLY A 1 78 ? -12.591 0.331 14.149 1.00 90.94 78 GLY A C 1
ATOM 601 O O . GLY A 1 78 ? -13.454 0.692 14.946 1.00 90.94 78 GLY A O 1
ATOM 602 N N . THR A 1 79 ? -12.275 -0.960 13.996 1.00 92.69 79 THR A N 1
ATOM 603 C CA . THR A 1 79 ? -12.903 -2.029 14.795 1.00 92.69 79 THR A CA 1
ATOM 604 C C . THR A 1 79 ? -12.510 -1.925 16.270 1.00 92.69 79 THR A C 1
ATOM 606 O O . THR A 1 79 ? -13.360 -2.060 17.146 1.00 92.69 79 THR A O 1
ATOM 609 N N . ASN A 1 80 ? -11.234 -1.651 16.546 1.00 92.69 80 ASN A N 1
ATOM 610 C CA . ASN A 1 80 ? -10.713 -1.489 17.898 1.00 92.69 80 ASN A CA 1
ATOM 611 C C . ASN A 1 80 ? -11.289 -0.249 18.594 1.00 92.69 80 ASN A C 1
ATOM 613 O O . ASN A 1 80 ? -11.700 -0.329 19.746 1.00 92.69 80 ASN A O 1
ATOM 617 N N . ASP A 1 81 ? -11.372 0.879 17.890 1.00 92.31 81 ASP A N 1
ATOM 618 C CA . ASP A 1 81 ? -11.939 2.122 18.417 1.00 92.31 81 ASP A CA 1
ATOM 619 C C . ASP A 1 81 ? -13.421 1.933 18.776 1.00 92.31 81 ASP A C 1
ATOM 621 O O . ASP A 1 81 ? -13.862 2.354 19.847 1.00 92.31 81 ASP A O 1
ATOM 625 N N . LYS A 1 82 ? -14.178 1.216 17.931 1.00 92.62 82 LYS A N 1
ATOM 626 C CA . LYS A 1 82 ? -15.564 0.833 18.228 1.00 92.62 82 LYS A CA 1
ATOM 627 C C . LYS A 1 82 ? -15.655 -0.042 19.481 1.00 92.62 82 LYS A C 1
ATOM 629 O O . LYS A 1 82 ? -16.469 0.238 20.356 1.00 92.62 82 LYS A O 1
ATOM 634 N N . HIS A 1 83 ? -14.819 -1.071 19.580 1.00 92.69 83 HIS A N 1
ATOM 635 C CA . HIS A 1 83 ? -14.807 -1.963 20.737 1.00 92.69 83 HIS A CA 1
ATOM 636 C C . HIS A 1 83 ? -14.457 -1.222 22.037 1.00 92.69 83 HIS A C 1
ATOM 638 O O . HIS A 1 83 ? -15.145 -1.377 23.043 1.00 92.69 83 HIS A O 1
ATOM 644 N N . ASN A 1 84 ? -13.448 -0.347 22.007 1.00 90.50 84 ASN A N 1
ATOM 645 C CA . ASN A 1 84 ? -13.089 0.494 23.149 1.00 90.50 84 ASN A CA 1
ATOM 646 C C . ASN A 1 84 ? -14.234 1.422 23.564 1.00 90.50 84 ASN A C 1
ATOM 648 O O . ASN A 1 84 ? -14.445 1.641 24.755 1.00 90.50 84 ASN A O 1
ATOM 652 N N . GLN A 1 85 ? -14.990 1.952 22.601 1.00 91.44 85 GLN A N 1
ATOM 653 C CA . GLN A 1 85 ? -16.166 2.762 22.899 1.00 91.44 85 GLN A CA 1
ATOM 654 C C . GLN A 1 85 ? -17.274 1.935 23.571 1.00 91.44 85 GLN A C 1
ATOM 656 O O . GLN A 1 85 ? -17.924 2.425 24.490 1.00 91.44 85 GLN A O 1
ATOM 661 N N . GLU A 1 86 ? -17.501 0.697 23.129 1.00 88.81 86 GLU A N 1
ATOM 662 C CA . GLU A 1 86 ? -18.465 -0.218 23.753 1.00 88.81 86 GLU A CA 1
ATOM 663 C C . GLU A 1 86 ? -18.059 -0.568 25.190 1.00 88.81 86 GLU A C 1
ATOM 665 O O . GLU A 1 86 ? -18.885 -0.445 26.093 1.00 88.81 86 GLU A O 1
ATOM 670 N N . ILE A 1 87 ? -16.781 -0.893 25.427 1.00 85.69 87 ILE A N 1
ATOM 671 C CA . ILE A 1 87 ? -16.257 -1.136 26.780 1.00 85.69 87 ILE A CA 1
ATOM 672 C C . ILE A 1 87 ? -16.410 0.112 27.656 1.00 85.69 87 ILE A C 1
ATOM 674 O O . ILE A 1 87 ? -16.887 0.014 28.786 1.00 85.69 87 ILE A O 1
ATOM 678 N N . GLY A 1 88 ? -16.041 1.291 27.144 1.00 79.44 88 GLY A N 1
ATOM 679 C CA . GLY A 1 88 ? -16.166 2.553 27.876 1.00 79.44 88 GLY A CA 1
ATOM 680 C C . GLY A 1 88 ? -17.602 2.829 28.322 1.00 79.44 88 GLY A C 1
ATOM 681 O O . GLY A 1 88 ? -17.822 3.181 29.476 1.00 79.44 88 GLY A O 1
ATOM 682 N N . LYS A 1 89 ? -18.585 2.562 27.452 1.00 77.75 89 LYS A N 1
ATOM 683 C CA . LYS A 1 89 ? -20.014 2.683 27.786 1.00 77.75 89 LYS A CA 1
ATOM 684 C C . LYS A 1 89 ? -20.442 1.707 28.881 1.00 77.75 89 LYS A C 1
ATOM 686 O O . LYS A 1 89 ? -21.169 2.106 29.780 1.00 77.75 89 LYS A O 1
ATOM 691 N N . THR A 1 90 ? -19.975 0.456 28.836 1.00 67.44 90 THR A N 1
ATOM 692 C CA . THR A 1 90 ? -20.278 -0.537 29.884 1.00 67.44 90 THR A CA 1
ATOM 693 C C . THR A 1 90 ? -19.590 -0.251 31.222 1.00 67.44 90 THR A C 1
ATOM 695 O O . THR A 1 90 ? -20.093 -0.658 32.263 1.00 67.44 90 THR A O 1
ATOM 698 N N . VAL A 1 91 ? -18.448 0.446 31.208 1.00 67.56 91 VAL A N 1
ATOM 699 C CA . VAL A 1 91 ? -17.728 0.876 32.419 1.00 67.56 91 VAL A CA 1
ATOM 700 C C . VAL A 1 91 ? -18.374 2.116 33.040 1.00 67.56 91 VAL A C 1
ATOM 702 O O . VAL A 1 91 ? -18.432 2.219 34.262 1.00 67.56 91 VAL A O 1
ATOM 705 N N . GLU A 1 92 ? -18.874 3.044 32.221 1.00 60.97 92 GLU A N 1
ATOM 706 C CA . GLU A 1 92 ? -19.604 4.231 32.686 1.00 60.97 92 GLU A CA 1
ATOM 707 C C . GLU A 1 92 ? -20.970 3.861 33.288 1.00 60.97 9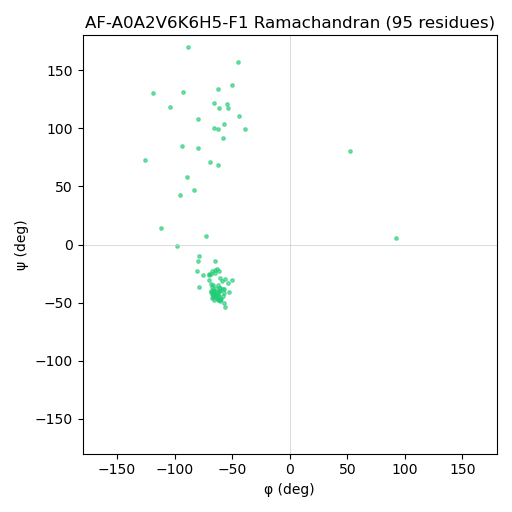2 GLU A C 1
ATOM 709 O O . GLU A 1 92 ? -21.384 4.446 34.286 1.00 60.97 92 GLU A O 1
ATOM 714 N N . SER A 1 93 ? -21.629 2.822 32.765 1.00 60.19 93 SER A N 1
ATOM 715 C CA . SER A 1 93 ? -22.847 2.239 33.338 1.00 60.19 93 SER A CA 1
ATOM 716 C C . SER A 1 93 ? -22.554 1.235 34.467 1.00 60.19 93 SER A C 1
ATOM 718 O O . SER A 1 93 ? -23.069 0.120 34.422 1.00 60.19 93 SER A O 1
ATOM 720 N N . GLY A 1 94 ? -21.680 1.578 35.425 1.00 56.00 94 GLY A N 1
ATOM 721 C CA . GLY A 1 94 ? -21.248 0.688 36.519 1.00 56.00 94 GLY A CA 1
ATOM 722 C C . GLY A 1 94 ? -22.400 -0.081 37.197 1.00 56.00 94 GLY A C 1
ATOM 723 O O . GLY A 1 94 ? -23.547 0.354 37.107 1.00 56.00 94 GLY A O 1
ATOM 724 N N . PRO A 1 95 ? -22.128 -1.228 37.858 1.00 55.19 95 PRO A N 1
ATOM 725 C CA . PRO A 1 95 ? -23.178 -2.113 38.357 1.00 55.19 95 PRO A CA 1
ATOM 726 C C . PRO A 1 95 ? -24.152 -1.328 39.234 1.00 55.19 95 PRO A C 1
ATOM 728 O O . PRO A 1 95 ? -23.744 -0.787 40.261 1.00 55.19 95 PRO A O 1
ATOM 731 N N . GLU A 1 96 ? -25.415 -1.266 38.808 1.00 58.06 96 GLU A N 1
ATOM 732 C CA . GLU A 1 96 ? -26.512 -0.797 39.647 1.00 58.06 96 GLU A CA 1
ATOM 733 C C . GLU A 1 96 ? -26.532 -1.683 40.904 1.00 58.06 96 GLU A C 1
ATOM 735 O O . GLU A 1 96 ? -26.896 -2.860 40.846 1.00 58.06 96 GLU A O 1
ATOM 740 N N . GLN A 1 97 ? -26.035 -1.135 42.014 1.00 49.53 97 GLN A N 1
ATOM 741 C CA . GLN A 1 97 ? -26.256 -1.632 43.371 1.00 49.53 97 GLN A CA 1
ATOM 742 C C . GLN A 1 97 ? -27.220 -0.686 44.072 1.00 49.53 97 GLN A C 1
ATOM 744 O O . GLN A 1 97 ? -27.033 0.545 43.928 1.00 49.53 97 GLN A O 1
#

Secondary structure (DSSP, 8-state):
-HHHHHHHHHHS---HHHHHHHHHHHHHHHH-----S---S-----S---GGGGGGGGGGGGTS-HHHHHHHHHHHHHHHHHHHHHHHHHHHT----

Foldseek 3Di:
DVVVVVVVVVVDPDPVVVVVVVVVVVVVVVVPPPPQQDPPVPPPPPDPADPVLVCLCCVSNVPDRSVVVRVVVVVVVVVVVVVVVVVVVVVVVPDDD

Sequence (97 aa):
MAYLFLVRFMETKVPLRLVAVIFSTVLLSSGCQKKNAATNPNSESKSETHESTKPLQAADLVGYNGTILRKTVDRIKGTNDKHNQEIGKTVESGPEQ

pLDDT: mean 73.74, std 16.83, range [44.91, 94.44]

Radius of gyration: 30.38 Å; Cα contacts (8 Å, |Δi|>4): 28; chains: 1; bounding box: 64×23×88 Å